Protein AF-A0A7C6GCX3-F1 (afdb_monomer_lite)

Radius of gyration: 24.85 Å; chains: 1; bounding box: 51×42×77 Å

Sequence (93 aa):
MARGSKSRNRKVVPEAAQAMEKFKYEVASELGINPEYQSGYWGNISSRECGAVGGHMVRRMIAAAEQSLINQQGGFGLEPDAQPRGPQGPSAQ

Foldseek 3Di:
DDDPPPPPPQDPDNVCVVVVVVLLVVLLVVVVFDCPCVVVDCPVGDPVSVVSSVVVSVVVVVVVVVVVVVVVPDDPPPPPPPDDDDDDDDDDD

Secondary structure (DSSP, 8-state):
-----------SSGGGHHHHHHHHHHHHHHHT--GGGGGT--TTS-HHHHHHHHHHHHHHHHHHHHHHHHHS-S-------------------

Structure (mmCIF, N/CA/C/O backbone):
data_AF-A0A7C6GCX3-F1
#
_entry.id   AF-A0A7C6GCX3-F1
#
loop_
_atom_site.group_PDB
_atom_site.id
_atom_site.type_symbol
_atom_site.label_atom_id
_atom_site.label_alt_id
_atom_site.label_comp_id
_atom_site.label_asym_id
_atom_site.label_entity_id
_atom_site.label_seq_id
_atom_site.pdbx_PDB_ins_code
_atom_site.Cartn_x
_atom_site.Cartn_y
_atom_site.Cartn_z
_atom_site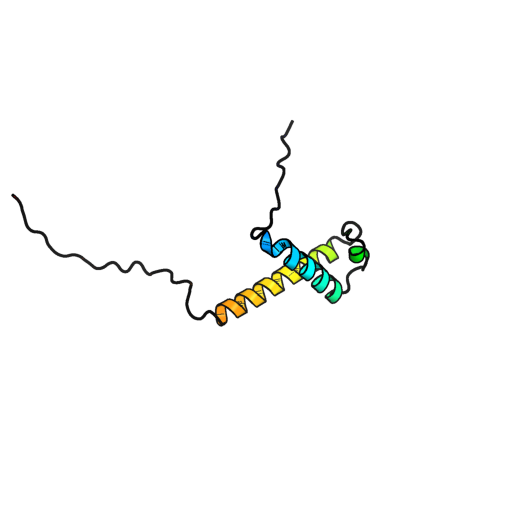.occupancy
_atom_site.B_iso_or_equiv
_atom_site.auth_seq_id
_atom_site.auth_comp_id
_atom_site.auth_asym_id
_atom_site.auth_atom_id
_atom_site.pdbx_PDB_model_num
ATOM 1 N N . MET A 1 1 ? 31.677 19.075 5.772 1.00 57.28 1 MET A N 1
ATOM 2 C CA . MET A 1 1 ? 30.990 18.004 5.013 1.00 57.28 1 MET A CA 1
ATOM 3 C C . MET A 1 1 ? 29.714 17.629 5.759 1.00 57.28 1 MET A C 1
ATOM 5 O O . MET A 1 1 ? 29.786 17.404 6.962 1.00 57.28 1 MET A O 1
ATOM 9 N N . ALA A 1 2 ? 28.552 17.661 5.099 1.00 52.75 2 ALA A N 1
ATOM 10 C CA . ALA A 1 2 ? 27.255 17.419 5.732 1.00 52.75 2 ALA A CA 1
ATOM 11 C C . ALA A 1 2 ? 27.125 15.953 6.184 1.00 52.75 2 ALA A C 1
ATOM 13 O O . ALA A 1 2 ? 27.292 15.032 5.387 1.00 52.75 2 ALA A O 1
ATOM 14 N N . ARG A 1 3 ? 26.834 15.737 7.472 1.00 57.12 3 ARG A N 1
ATOM 15 C CA . ARG A 1 3 ? 26.484 14.423 8.022 1.00 57.12 3 ARG A CA 1
ATOM 16 C C . ARG A 1 3 ? 25.167 13.984 7.386 1.00 57.12 3 ARG A C 1
ATOM 18 O O . ARG A 1 3 ? 24.127 14.560 7.689 1.00 57.12 3 ARG A O 1
ATOM 25 N N . GLY A 1 4 ? 25.226 12.992 6.498 1.00 59.56 4 GLY A N 1
ATOM 26 C CA . GLY A 1 4 ? 24.047 12.387 5.889 1.00 59.56 4 GLY A CA 1
ATOM 27 C C . GLY A 1 4 ? 23.077 11.935 6.973 1.00 59.56 4 GLY A C 1
ATOM 28 O O . GLY A 1 4 ? 23.350 10.984 7.706 1.00 59.56 4 GLY A O 1
ATOM 29 N N . SER A 1 5 ? 21.961 12.654 7.093 1.00 61.22 5 SER A N 1
ATOM 30 C CA . SER A 1 5 ? 20.808 12.233 7.875 1.00 61.22 5 SER A CA 1
ATOM 31 C C . SER A 1 5 ? 20.393 10.866 7.350 1.00 61.22 5 SER A C 1
ATOM 33 O O . SER A 1 5 ? 19.855 10.737 6.251 1.00 61.22 5 SER A O 1
ATOM 35 N N . LYS A 1 6 ? 20.714 9.818 8.108 1.00 59.56 6 LYS A N 1
ATOM 36 C CA . LYS A 1 6 ? 20.248 8.460 7.850 1.00 59.56 6 LYS A CA 1
ATOM 37 C C . LYS A 1 6 ? 18.763 8.469 8.201 1.00 59.56 6 LYS A C 1
ATOM 39 O O . LYS A 1 6 ? 18.389 8.132 9.323 1.00 59.56 6 LYS A O 1
ATOM 44 N N . SER A 1 7 ? 17.948 8.978 7.275 1.00 60.34 7 SER A N 1
ATOM 45 C CA . SER A 1 7 ? 16.495 9.015 7.390 1.00 60.34 7 SER A CA 1
ATOM 46 C C . SER A 1 7 ? 16.021 7.577 7.554 1.00 60.34 7 SER A C 1
ATOM 48 O O . SER A 1 7 ? 15.995 6.780 6.616 1.00 60.34 7 SER A O 1
ATOM 50 N N . ARG A 1 8 ? 15.765 7.203 8.806 1.00 59.22 8 ARG A N 1
ATOM 51 C CA . ARG A 1 8 ? 15.226 5.906 9.179 1.00 59.22 8 ARG A CA 1
ATOM 52 C C . ARG A 1 8 ? 13.750 5.967 8.838 1.00 59.22 8 ARG A C 1
ATOM 54 O O . ARG A 1 8 ? 12.952 6.364 9.681 1.00 59.22 8 ARG A O 1
ATOM 61 N N . ASN A 1 9 ? 13.404 5.579 7.613 1.00 67.69 9 ASN A N 1
ATOM 62 C CA . ASN A 1 9 ? 12.023 5.368 7.189 1.00 67.69 9 ASN A CA 1
ATOM 63 C C . ASN A 1 9 ? 11.469 4.118 7.905 1.00 67.69 9 ASN A C 1
ATOM 65 O O . ASN A 1 9 ? 11.238 3.067 7.309 1.00 67.69 9 ASN A O 1
ATOM 69 N N . ARG A 1 10 ? 11.387 4.187 9.239 1.00 72.44 10 ARG A N 1
ATOM 70 C CA . ARG A 1 10 ? 10.908 3.109 10.095 1.00 72.44 10 ARG A CA 1
ATOM 71 C C . ARG A 1 10 ? 9.394 3.127 10.013 1.00 72.44 10 ARG A C 1
ATOM 73 O O . ARG A 1 10 ? 8.781 4.172 10.217 1.00 72.44 10 ARG A O 1
ATOM 80 N N . LYS A 1 11 ? 8.798 1.974 9.716 1.00 77.75 11 LYS A N 1
ATOM 81 C CA . LYS A 1 11 ? 7.343 1.828 9.776 1.00 77.75 11 LYS A CA 1
ATOM 82 C C . LYS A 1 11 ? 6.876 2.236 11.176 1.00 77.75 11 LYS A C 1
ATOM 84 O O . LYS A 1 11 ? 7.515 1.866 12.161 1.00 77.75 11 LYS A O 1
ATOM 89 N N . VAL A 1 12 ? 5.799 3.019 11.237 1.00 86.38 12 VAL A N 1
ATOM 90 C CA . VAL A 1 12 ? 5.222 3.513 12.500 1.00 86.38 12 VAL A CA 1
ATOM 91 C C . VAL A 1 12 ? 4.856 2.338 13.407 1.00 86.38 12 VAL A C 1
ATOM 93 O O . VAL A 1 12 ? 5.148 2.369 14.596 1.00 86.38 12 VAL A O 1
ATOM 96 N N . VAL A 1 13 ? 4.325 1.274 12.801 1.00 89.38 13 VAL A N 1
ATOM 97 C CA . VAL A 1 13 ? 4.049 -0.016 13.437 1.00 89.38 13 VAL A CA 1
ATOM 98 C C . VAL A 1 13 ? 4.953 -1.072 12.785 1.00 89.38 13 VAL A C 1
ATOM 100 O O . VAL A 1 13 ? 4.668 -1.511 11.664 1.00 89.38 13 VAL A O 1
ATOM 103 N N . PRO A 1 14 ? 6.098 -1.429 13.393 1.00 87.00 14 PRO A N 1
ATOM 104 C CA . PRO A 1 14 ? 7.045 -2.379 12.809 1.00 87.00 14 PRO A CA 1
ATOM 105 C C . PRO A 1 14 ? 6.474 -3.799 12.677 1.00 87.00 14 PRO A C 1
ATOM 107 O O . PRO A 1 14 ? 6.834 -4.511 11.743 1.00 87.00 14 PRO A O 1
ATOM 110 N N . GLU A 1 15 ? 5.544 -4.193 13.542 1.00 90.81 15 GLU A N 1
ATOM 111 C CA . GLU A 1 15 ? 4.881 -5.501 13.537 1.00 90.81 15 GLU A CA 1
ATOM 112 C C . GLU A 1 15 ? 4.053 -5.707 12.259 1.00 90.81 15 GLU A C 1
ATOM 114 O O . GLU A 1 15 ? 3.985 -6.807 11.714 1.00 90.81 15 GLU A O 1
ATOM 119 N N . ALA A 1 16 ? 3.500 -4.625 11.704 1.00 89.94 16 ALA A N 1
ATOM 120 C CA . ALA A 1 16 ? 2.742 -4.651 10.457 1.00 89.94 16 ALA A CA 1
ATOM 121 C C . ALA A 1 16 ? 3.639 -4.743 9.207 1.00 89.94 16 ALA A C 1
ATOM 123 O O . ALA A 1 16 ? 3.136 -4.742 8.082 1.00 89.94 16 ALA A O 1
ATOM 124 N N . ALA A 1 17 ? 4.970 -4.806 9.350 1.00 89.19 17 ALA A N 1
ATOM 125 C CA . ALA A 1 17 ? 5.883 -4.716 8.216 1.00 89.19 17 ALA A CA 1
ATOM 126 C C . ALA A 1 17 ? 5.653 -5.793 7.155 1.00 89.19 17 ALA A C 1
ATOM 128 O O . ALA A 1 17 ? 5.645 -5.451 5.970 1.00 89.19 17 ALA A O 1
ATOM 129 N N . GLN A 1 18 ? 5.449 -7.038 7.588 1.00 91.00 18 GLN A N 1
ATOM 130 C CA . GLN A 1 18 ? 5.211 -8.185 6.712 1.00 91.00 18 GLN A CA 1
ATOM 131 C C . GLN A 1 18 ? 3.825 -8.119 6.061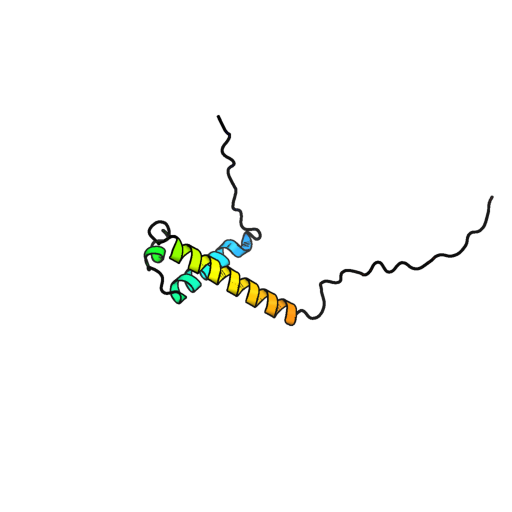 1.00 91.00 18 GLN A C 1
ATOM 133 O O . GLN A 1 18 ? 3.700 -8.345 4.861 1.00 91.00 18 GLN A O 1
ATOM 138 N N . ALA A 1 19 ? 2.790 -7.749 6.824 1.00 92.50 19 ALA A N 1
ATOM 139 C CA . ALA A 1 19 ? 1.435 -7.574 6.298 1.00 92.50 19 ALA A CA 1
ATOM 140 C C . ALA A 1 19 ? 1.392 -6.485 5.213 1.00 92.50 19 ALA A C 1
ATOM 142 O O . ALA A 1 19 ? 0.861 -6.701 4.129 1.00 92.50 19 ALA A O 1
ATOM 143 N N . MET A 1 20 ? 2.053 -5.351 5.461 1.00 90.88 20 MET A N 1
ATOM 144 C CA . MET A 1 20 ? 2.183 -4.258 4.495 1.00 90.88 20 MET A CA 1
ATOM 145 C C . MET A 1 20 ? 2.947 -4.660 3.228 1.00 90.88 20 MET A C 1
ATOM 147 O O . MET A 1 20 ? 2.699 -4.108 2.160 1.00 90.88 20 MET A O 1
ATOM 151 N N . GLU A 1 21 ? 3.902 -5.586 3.332 1.00 91.75 21 GLU A N 1
ATOM 152 C CA . GLU A 1 21 ? 4.627 -6.095 2.169 1.00 91.75 21 GLU A CA 1
ATOM 153 C C . GLU A 1 21 ? 3.753 -7.013 1.312 1.00 91.75 21 GLU A C 1
ATOM 155 O O . GLU A 1 21 ? 3.711 -6.832 0.098 1.00 91.75 21 GLU A O 1
ATOM 160 N N . LYS A 1 22 ? 3.000 -7.925 1.936 1.00 93.06 22 LYS A N 1
ATOM 161 C CA . LYS A 1 22 ? 2.006 -8.752 1.235 1.00 93.06 22 LYS A CA 1
ATOM 162 C C . LYS A 1 22 ? 0.983 -7.877 0.515 1.00 93.06 22 LYS A C 1
ATOM 164 O O . LYS A 1 22 ? 0.797 -8.017 -0.689 1.00 93.06 22 LYS A O 1
ATOM 169 N N . PHE A 1 23 ? 0.444 -6.888 1.223 1.00 94.50 23 PHE A N 1
ATOM 170 C CA . PHE A 1 23 ? -0.531 -5.957 0.671 1.00 94.50 23 PHE A CA 1
ATOM 171 C C . PHE A 1 23 ? 0.005 -5.160 -0.529 1.00 94.50 23 PHE A C 1
ATOM 173 O O . PHE A 1 23 ? -0.699 -4.962 -1.515 1.00 94.50 23 PHE A O 1
ATOM 180 N N . LYS A 1 24 ? 1.280 -4.747 -0.495 1.00 92.88 24 LYS A N 1
ATOM 181 C CA . LYS A 1 24 ? 1.944 -4.104 -1.641 1.00 92.88 24 LYS A CA 1
ATOM 182 C C . LYS A 1 24 ? 1.902 -4.995 -2.888 1.00 92.88 24 LYS A C 1
ATOM 184 O O . LYS A 1 24 ? 1.608 -4.496 -3.970 1.00 92.88 24 LYS A O 1
ATOM 189 N N . TYR A 1 25 ? 2.203 -6.287 -2.747 1.00 94.12 25 TYR A N 1
ATOM 190 C CA . TYR A 1 25 ? 2.207 -7.231 -3.869 1.00 94.12 25 TYR A CA 1
ATOM 191 C C . TYR A 1 25 ? 0.799 -7.574 -4.369 1.00 94.12 25 TYR A C 1
ATOM 193 O O . TYR A 1 25 ? 0.614 -7.732 -5.575 1.00 94.12 25 TYR A O 1
ATOM 201 N N . GLU A 1 26 ? -0.191 -7.636 -3.478 1.00 93.19 26 GLU A N 1
ATOM 202 C CA . GLU A 1 26 ? -1.602 -7.802 -3.851 1.00 93.19 26 GLU A CA 1
ATOM 203 C C . GLU A 1 26 ? -2.077 -6.620 -4.700 1.00 93.19 26 GLU A C 1
ATOM 205 O O . GLU A 1 26 ? -2.506 -6.804 -5.837 1.00 93.19 26 GLU A O 1
ATOM 210 N N . VAL A 1 27 ? -1.878 -5.391 -4.210 1.00 94.06 27 VAL A N 1
ATOM 211 C CA . VAL A 1 27 ? -2.253 -4.169 -4.939 1.00 94.06 27 VAL A CA 1
ATOM 212 C C . VAL A 1 27 ? -1.511 -4.059 -6.273 1.00 94.06 27 VAL A C 1
ATOM 214 O O . VAL A 1 27 ? -2.108 -3.660 -7.269 1.00 94.06 27 VAL A O 1
ATOM 217 N N . ALA A 1 28 ? -0.229 -4.427 -6.321 1.00 92.44 28 ALA A N 1
ATOM 218 C CA . ALA A 1 28 ? 0.538 -4.453 -7.566 1.00 92.44 28 ALA A CA 1
ATOM 219 C C . ALA A 1 28 ? -0.053 -5.416 -8.599 1.00 92.44 28 ALA A C 1
ATOM 221 O O . ALA A 1 28 ? -0.205 -5.053 -9.764 1.00 92.44 28 ALA A O 1
ATOM 222 N N . SER A 1 29 ? -0.426 -6.613 -8.146 1.00 92.25 29 SER A N 1
ATOM 223 C CA . SER A 1 29 ? -1.013 -7.644 -9.002 1.00 92.25 29 SER A CA 1
ATOM 224 C C . SER A 1 29 ? -2.388 -7.224 -9.521 1.00 92.25 29 SER A C 1
ATOM 226 O O . SER A 1 29 ? -2.699 -7.450 -10.685 1.00 92.25 29 SER A O 1
ATOM 228 N N . GLU A 1 30 ? -3.189 -6.547 -8.698 1.00 91.75 30 GLU A N 1
ATOM 229 C CA . GLU A 1 30 ? -4.498 -6.025 -9.104 1.00 91.75 30 GLU A CA 1
ATOM 230 C C . GLU A 1 30 ? -4.414 -4.845 -10.080 1.00 91.75 30 GLU A C 1
ATOM 232 O O . GLU A 1 30 ? -5.271 -4.698 -10.949 1.00 91.75 30 GLU A O 1
ATOM 237 N N . LEU A 1 31 ? -3.392 -3.996 -9.946 1.00 91.56 31 LEU A N 1
ATOM 238 C CA . LEU A 1 31 ? -3.170 -2.869 -10.853 1.00 91.56 31 LEU A CA 1
ATOM 239 C C . LEU A 1 31 ? -2.561 -3.286 -12.197 1.00 91.56 31 LEU A C 1
ATOM 241 O O . LEU A 1 31 ? -2.488 -2.452 -13.098 1.00 91.56 31 LEU A O 1
ATOM 245 N N . GLY A 1 32 ? -2.122 -4.542 -12.336 1.00 88.56 32 GLY A N 1
ATOM 246 C CA . GLY A 1 32 ? -1.521 -5.050 -13.568 1.00 88.56 32 GLY A CA 1
ATOM 247 C C . GLY A 1 32 ? -0.253 -4.298 -13.975 1.00 88.56 32 GLY A C 1
ATOM 248 O O . GLY A 1 32 ? -0.006 -4.126 -15.167 1.00 88.56 32 GLY A O 1
ATOM 249 N N . ILE A 1 33 ? 0.520 -3.805 -12.999 1.00 89.19 33 ILE A N 1
ATOM 250 C CA . ILE A 1 33 ? 1.799 -3.135 -13.274 1.00 89.19 33 ILE A CA 1
ATOM 251 C C . ILE A 1 33 ? 2.846 -4.143 -13.760 1.00 89.19 33 ILE A C 1
ATOM 253 O O . ILE A 1 33 ? 2.681 -5.350 -13.569 1.00 89.19 33 ILE A O 1
ATOM 257 N N . ASN A 1 34 ? 3.933 -3.656 -14.364 1.00 85.81 34 ASN A N 1
ATOM 258 C CA . ASN A 1 34 ? 5.017 -4.507 -14.861 1.00 85.81 34 ASN A CA 1
ATOM 259 C C . ASN A 1 34 ? 5.425 -5.583 -13.818 1.00 85.81 34 ASN A C 1
ATOM 261 O O . ASN A 1 34 ? 5.850 -5.209 -12.722 1.00 85.81 34 ASN A O 1
ATOM 265 N N . PRO A 1 35 ? 5.346 -6.897 -14.139 1.00 84.69 35 PRO A N 1
ATOM 266 C CA . PRO A 1 35 ? 5.602 -8.001 -13.205 1.00 84.69 35 PRO A CA 1
ATOM 267 C C . PRO A 1 35 ? 7.051 -8.094 -12.712 1.00 84.69 35 PRO A C 1
ATOM 269 O O . PRO A 1 35 ? 7.371 -8.945 -11.888 1.00 84.69 35 PRO A O 1
ATOM 272 N N . GLU A 1 36 ? 7.943 -7.214 -13.156 1.00 86.06 36 GLU A N 1
ATOM 273 C CA . GLU A 1 36 ? 9.334 -7.143 -12.711 1.00 86.06 36 GLU A CA 1
ATOM 274 C C . GLU A 1 36 ? 9.493 -7.019 -11.181 1.00 86.06 36 GLU A C 1
ATOM 276 O O . GLU A 1 36 ? 10.495 -7.485 -10.627 1.00 86.06 36 GLU A O 1
ATOM 281 N N . TYR A 1 37 ? 8.461 -6.535 -10.467 1.00 84.94 37 TYR A N 1
ATOM 282 C CA . TYR A 1 37 ? 8.407 -6.551 -8.996 1.00 84.94 37 TYR A CA 1
ATOM 283 C C . TYR A 1 37 ? 8.502 -7.958 -8.392 1.00 84.94 37 TYR A C 1
ATOM 285 O O . TYR A 1 37 ? 8.858 -8.082 -7.219 1.00 84.94 37 TYR A O 1
ATOM 293 N N . GLN A 1 38 ? 8.177 -9.013 -9.148 1.00 83.56 38 GLN A N 1
ATOM 294 C CA . GLN A 1 38 ? 8.235 -10.407 -8.696 1.00 83.56 38 GLN A CA 1
ATOM 295 C C . GLN A 1 38 ? 9.668 -10.860 -8.397 1.00 83.56 38 GLN A C 1
ATOM 297 O O . GLN A 1 38 ? 9.871 -11.720 -7.545 1.00 83.56 38 GLN A O 1
ATOM 302 N N . SER A 1 39 ? 10.666 -10.232 -9.028 1.00 85.75 39 SER A N 1
ATOM 303 C CA . SER A 1 39 ? 12.084 -10.420 -8.692 1.00 85.75 39 SER A CA 1
ATOM 304 C C . SER A 1 39 ? 12.460 -9.854 -7.313 1.00 85.75 39 SER A C 1
ATOM 306 O O . SER A 1 39 ? 13.573 -10.054 -6.833 1.00 85.75 39 SER A O 1
ATOM 308 N N . GLY A 1 40 ? 11.550 -9.103 -6.683 1.00 82.44 40 GLY A N 1
ATOM 309 C CA . GLY A 1 40 ? 11.797 -8.326 -5.474 1.00 82.44 40 GLY A CA 1
ATOM 310 C C . GLY A 1 40 ? 12.419 -6.953 -5.744 1.00 82.44 40 GLY A C 1
ATOM 311 O O . GLY A 1 40 ? 12.447 -6.115 -4.839 1.00 82.44 40 GLY A O 1
ATOM 312 N N . TYR A 1 41 ? 12.868 -6.675 -6.973 1.00 87.94 41 TYR A N 1
ATOM 313 C CA . TYR A 1 41 ? 13.439 -5.386 -7.346 1.00 87.94 41 TYR A CA 1
ATOM 314 C C . TYR A 1 41 ? 12.397 -4.464 -7.986 1.00 87.94 41 TYR A C 1
ATOM 316 O O . TYR A 1 41 ? 11.821 -4.759 -9.026 1.00 87.94 41 TYR A O 1
ATOM 324 N N . TRP A 1 42 ? 12.179 -3.306 -7.364 1.00 87.56 42 TRP A N 1
ATOM 325 C CA . TRP A 1 42 ? 11.207 -2.302 -7.816 1.00 87.56 42 TRP A CA 1
ATOM 326 C C . TRP A 1 42 ? 11.842 -1.157 -8.617 1.00 87.56 42 TRP A C 1
ATOM 328 O O . TRP A 1 42 ? 11.139 -0.253 -9.053 1.00 87.56 42 TRP A O 1
ATOM 338 N N . GLY A 1 43 ? 13.169 -1.155 -8.788 1.00 88.44 43 GLY A N 1
ATOM 339 C CA . GLY A 1 43 ? 13.879 -0.032 -9.409 1.00 88.44 43 GLY A CA 1
ATOM 340 C C . GLY A 1 43 ? 13.737 0.050 -10.930 1.00 88.44 43 GLY A C 1
ATOM 341 O O . GLY A 1 43 ? 13.913 1.129 -11.483 1.00 88.44 43 GLY A O 1
ATOM 342 N N . ASN A 1 44 ? 13.379 -1.053 -11.590 1.00 89.12 44 ASN A N 1
ATOM 343 C CA . ASN A 1 44 ? 13.138 -1.086 -13.037 1.00 89.12 44 ASN A CA 1
ATOM 344 C C . ASN A 1 44 ? 11.688 -0.725 -13.411 1.00 89.12 44 ASN A C 1
ATOM 346 O O . ASN A 1 44 ? 11.371 -0.519 -14.580 1.00 89.12 44 ASN A O 1
ATOM 350 N N . ILE A 1 45 ? 10.804 -0.615 -12.417 1.00 90.25 45 ILE A N 1
ATOM 351 C CA . ILE A 1 45 ? 9.401 -0.243 -12.605 1.00 90.25 45 ILE A CA 1
ATOM 352 C C . ILE A 1 45 ? 9.302 1.278 -12.673 1.00 90.25 45 ILE A C 1
ATOM 354 O O . ILE A 1 45 ? 9.986 1.996 -11.935 1.00 90.25 45 ILE A O 1
ATOM 358 N N . SER A 1 46 ? 8.426 1.793 -13.536 1.00 92.44 46 SER A N 1
ATOM 359 C CA . SER A 1 46 ? 8.277 3.238 -13.673 1.00 92.44 46 SER A CA 1
ATOM 360 C C . SER A 1 46 ? 7.824 3.876 -12.352 1.00 92.44 46 SER A C 1
ATOM 362 O O . SER A 1 46 ? 6.985 3.343 -11.621 1.00 92.44 46 SER A O 1
ATOM 364 N N . SER A 1 47 ? 8.325 5.078 -12.043 1.00 91.75 47 SER A N 1
ATOM 365 C CA . SER A 1 47 ? 7.921 5.801 -10.825 1.00 91.75 47 SER A CA 1
ATOM 366 C C . SER A 1 47 ? 6.411 6.056 -10.767 1.00 91.75 47 SER A C 1
ATOM 368 O O . SER A 1 47 ? 5.844 6.151 -9.680 1.00 91.75 47 SER A O 1
ATOM 370 N N . ARG A 1 48 ? 5.753 6.133 -11.932 1.00 91.50 48 ARG A N 1
ATOM 371 C CA . ARG A 1 48 ? 4.298 6.261 -12.055 1.00 91.50 48 ARG A CA 1
ATOM 372 C C . ARG A 1 48 ? 3.580 5.013 -11.542 1.00 91.50 48 ARG A C 1
ATOM 374 O O . ARG A 1 48 ? 2.636 5.151 -10.774 1.00 91.50 48 ARG A O 1
ATOM 381 N N . GLU A 1 49 ? 4.026 3.823 -11.933 1.00 91.69 49 GLU A N 1
ATOM 382 C CA . GLU A 1 49 ? 3.443 2.552 -11.483 1.00 91.69 49 GLU A CA 1
ATOM 383 C C . GLU A 1 49 ? 3.716 2.309 -9.996 1.00 91.69 49 GLU A C 1
ATOM 385 O O . GLU A 1 49 ? 2.790 2.028 -9.236 1.00 91.69 49 GLU A O 1
ATOM 390 N N . CYS A 1 50 ? 4.957 2.520 -9.547 1.00 91.69 50 CYS A N 1
ATOM 391 C CA . CYS A 1 50 ? 5.310 2.447 -8.126 1.00 91.69 50 CYS A CA 1
ATOM 392 C C . CYS A 1 50 ? 4.465 3.414 -7.279 1.00 91.69 50 CYS A C 1
ATOM 394 O O . CYS A 1 50 ? 3.963 3.049 -6.212 1.00 91.69 50 CYS A O 1
ATOM 396 N N . GLY A 1 51 ? 4.272 4.643 -7.769 1.00 92.19 51 GLY A N 1
ATOM 397 C CA . GLY A 1 51 ? 3.418 5.644 -7.134 1.00 92.19 51 GLY A CA 1
ATOM 398 C C . GLY A 1 51 ? 1.942 5.240 -7.117 1.00 92.19 51 GLY A C 1
ATOM 399 O O . GLY A 1 51 ? 1.275 5.425 -6.099 1.00 92.19 51 GLY A O 1
ATOM 400 N N . ALA A 1 52 ? 1.440 4.640 -8.201 1.00 94.19 52 ALA A N 1
ATOM 401 C CA . ALA A 1 52 ? 0.074 4.129 -8.271 1.00 94.19 52 ALA A CA 1
ATOM 402 C C . ALA A 1 52 ? -0.166 3.029 -7.225 1.00 94.19 52 ALA A C 1
ATOM 404 O O . ALA A 1 52 ? -1.139 3.116 -6.477 1.00 94.19 52 ALA A O 1
ATOM 405 N N . VAL A 1 53 ? 0.749 2.064 -7.083 1.00 94.81 53 VAL A N 1
ATOM 406 C CA . VAL A 1 53 ? 0.657 1.021 -6.045 1.00 94.81 53 VAL A CA 1
ATOM 407 C C . VAL A 1 53 ? 0.578 1.641 -4.652 1.00 94.81 53 VAL A C 1
ATOM 409 O O . VAL A 1 53 ? -0.371 1.378 -3.913 1.00 94.81 53 VAL A O 1
ATOM 412 N N . GLY A 1 54 ? 1.523 2.520 -4.304 1.00 93.44 54 GLY A N 1
ATOM 413 C CA . GLY A 1 54 ? 1.539 3.175 -2.993 1.00 93.44 54 GLY A CA 1
ATOM 414 C C . GLY A 1 54 ? 0.272 3.994 -2.716 1.00 93.44 54 GLY A C 1
ATOM 415 O O . GLY A 1 54 ? -0.295 3.915 -1.626 1.00 93.44 54 GLY A O 1
ATOM 416 N N . GLY A 1 55 ? -0.223 4.733 -3.712 1.00 95.25 55 GLY A N 1
ATOM 417 C CA . GLY A 1 55 ? -1.456 5.512 -3.595 1.00 95.25 55 GLY A CA 1
ATOM 418 C C . GLY A 1 55 ? -2.701 4.643 -3.397 1.00 95.25 55 GLY A C 1
ATOM 419 O O . GLY A 1 55 ? -3.551 4.961 -2.563 1.00 95.25 55 GLY A O 1
ATOM 420 N N . HIS A 1 56 ? -2.803 3.521 -4.114 1.00 95.94 56 HIS A N 1
ATOM 421 C CA . HIS A 1 56 ? -3.907 2.571 -3.956 1.00 95.94 56 HIS A CA 1
ATOM 422 C C . H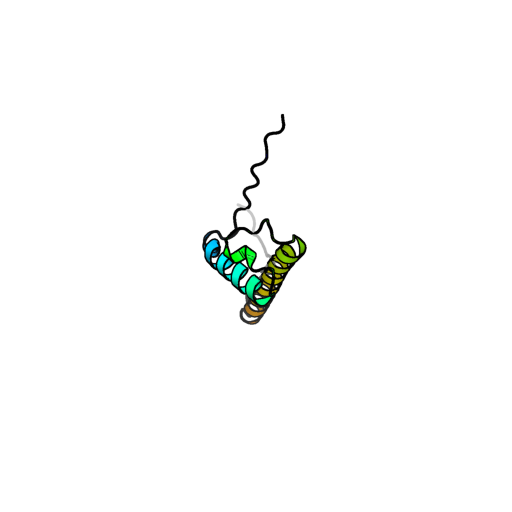IS A 1 56 ? -3.877 1.869 -2.597 1.00 95.94 56 HIS A C 1
ATOM 424 O O . HIS A 1 56 ? -4.932 1.710 -1.981 1.00 95.94 56 HIS A O 1
ATOM 430 N N . MET A 1 57 ? -2.688 1.525 -2.093 1.00 95.19 57 MET A N 1
ATOM 431 C CA . MET A 1 57 ? -2.535 0.994 -0.738 1.00 95.19 57 MET A CA 1
ATOM 432 C C . MET A 1 57 ? -3.082 1.977 0.304 1.00 95.19 57 MET A C 1
ATOM 434 O O . MET A 1 57 ? -3.902 1.596 1.136 1.00 95.19 57 MET A O 1
ATOM 438 N N . VAL A 1 58 ? -2.670 3.249 0.243 1.00 95.12 58 VAL A N 1
ATOM 439 C CA . VAL A 1 58 ? -3.118 4.279 1.197 1.00 95.12 58 VAL A CA 1
ATOM 440 C C . VAL A 1 58 ? -4.627 4.486 1.121 1.00 95.12 58 VAL A C 1
ATOM 442 O O . VAL A 1 58 ? -5.291 4.471 2.154 1.00 95.12 58 VAL A O 1
ATOM 445 N N . ARG A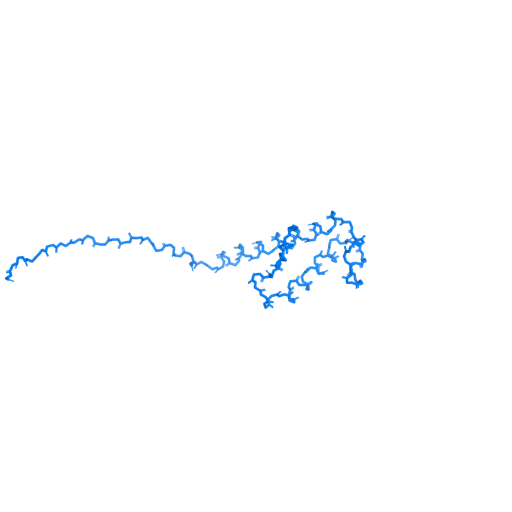 1 59 ? -5.191 4.599 -0.086 1.00 95.75 59 ARG A N 1
ATOM 446 C CA . ARG A 1 59 ? -6.637 4.789 -0.267 1.00 95.75 59 ARG A CA 1
ATOM 447 C C . ARG A 1 59 ? -7.453 3.649 0.350 1.00 95.75 59 ARG A C 1
ATOM 449 O O . ARG A 1 59 ? -8.456 3.905 1.004 1.00 95.75 59 ARG A O 1
ATOM 456 N N . ARG A 1 60 ? -7.011 2.400 0.179 1.00 94.94 60 ARG A N 1
ATOM 457 C CA . ARG A 1 60 ? -7.665 1.219 0.766 1.00 94.94 60 ARG A CA 1
ATOM 458 C C . ARG A 1 60 ? -7.543 1.168 2.284 1.00 94.94 60 ARG A C 1
ATOM 460 O O . ARG A 1 60 ? -8.523 0.859 2.949 1.00 94.94 60 ARG A O 1
ATOM 467 N N . MET A 1 61 ? -6.368 1.485 2.827 1.00 93.38 61 MET A N 1
ATOM 468 C CA . MET A 1 61 ? -6.176 1.544 4.279 1.00 93.38 61 MET A CA 1
ATOM 469 C C . MET A 1 61 ? -7.069 2.606 4.919 1.00 93.38 61 MET A C 1
ATOM 471 O O . MET A 1 61 ? -7.675 2.338 5.950 1.00 93.38 61 MET A O 1
ATOM 475 N N . ILE A 1 62 ? -7.188 3.781 4.293 1.00 93.75 62 ILE A N 1
ATOM 476 C CA . ILE A 1 62 ? -8.080 4.845 4.766 1.00 93.75 62 ILE A CA 1
ATOM 477 C C . ILE A 1 62 ? -9.534 4.379 4.703 1.00 93.75 62 ILE A C 1
ATOM 479 O O . ILE A 1 62 ? -10.221 4.463 5.711 1.00 93.75 62 ILE A O 1
ATOM 483 N N . ALA A 1 63 ? -9.974 3.795 3.585 1.00 94.12 63 ALA A N 1
ATOM 484 C CA . ALA A 1 63 ? -11.336 3.277 3.464 1.00 94.12 63 ALA A CA 1
ATOM 485 C C . ALA A 1 63 ? -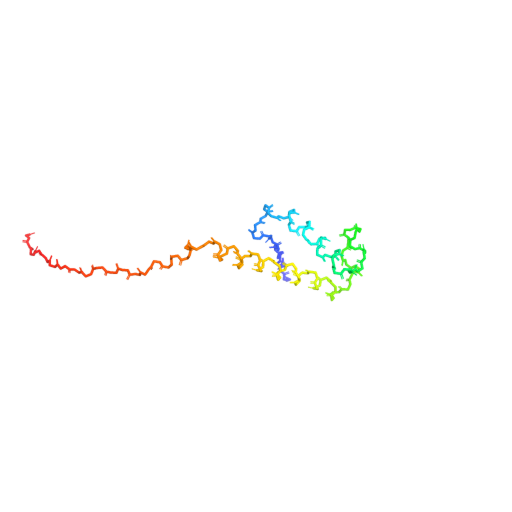11.662 2.217 4.537 1.00 94.12 63 ALA A C 1
ATOM 487 O O . ALA A 1 63 ? -12.735 2.246 5.137 1.00 94.12 63 ALA A O 1
ATOM 488 N N . ALA A 1 64 ? -10.728 1.304 4.824 1.00 91.56 64 ALA A N 1
ATOM 489 C CA . ALA A 1 64 ? -10.886 0.307 5.884 1.00 91.56 64 ALA A CA 1
ATOM 490 C C . ALA A 1 64 ? -10.904 0.939 7.289 1.00 91.56 64 ALA A C 1
ATOM 492 O O . ALA A 1 64 ? -11.656 0.500 8.162 1.00 91.56 64 ALA A O 1
ATOM 493 N N . ALA A 1 65 ? -10.101 1.983 7.514 1.00 90.06 65 ALA A N 1
ATOM 494 C CA . ALA A 1 65 ? -10.099 2.737 8.763 1.00 90.06 65 ALA A CA 1
ATOM 495 C C . ALA A 1 65 ? -11.413 3.508 8.959 1.00 90.06 65 ALA A C 1
ATOM 497 O O . ALA A 1 65 ? -11.995 3.435 10.034 1.00 90.06 65 ALA A O 1
ATOM 498 N N . GLU A 1 66 ? -11.930 4.170 7.923 1.00 90.19 66 GLU A N 1
ATOM 499 C CA . GLU A 1 66 ? -13.232 4.851 7.936 1.00 90.19 66 GLU A CA 1
ATOM 500 C C . GLU A 1 66 ? -14.371 3.869 8.246 1.00 90.19 66 GLU A C 1
ATOM 502 O O . GLU A 1 66 ? -15.205 4.138 9.108 1.00 90.19 66 GLU A O 1
ATOM 507 N N . GLN A 1 67 ? -14.369 2.688 7.621 1.00 90.56 67 GLN A N 1
ATOM 508 C CA . GLN A 1 67 ? -15.333 1.619 7.917 1.00 90.56 67 GLN A CA 1
ATOM 509 C C . GLN A 1 67 ? -15.214 1.124 9.363 1.00 90.56 67 GLN A C 1
ATOM 511 O O . GLN A 1 67 ? -16.223 0.895 10.029 1.00 90.56 67 GLN A O 1
ATOM 516 N N . SER A 1 68 ? -13.988 0.993 9.871 1.00 88.44 68 SER A N 1
ATOM 517 C CA . SER A 1 68 ? -13.750 0.619 11.267 1.00 88.44 68 SER A CA 1
ATOM 518 C C . SER A 1 68 ? -14.268 1.689 12.225 1.00 88.44 68 SER A C 1
ATOM 520 O O . SER A 1 68 ? -14.913 1.337 13.203 1.00 88.44 68 SER A O 1
ATOM 522 N N . LEU A 1 69 ? -14.079 2.976 11.920 1.00 84.69 69 LEU A N 1
ATOM 523 C CA . LEU A 1 69 ? -14.596 4.092 12.720 1.00 84.69 69 LEU A CA 1
ATOM 524 C C . LEU A 1 69 ? -16.129 4.134 12.741 1.00 84.69 69 LEU A C 1
ATOM 526 O O . LEU A 1 69 ? -16.712 4.416 13.783 1.00 84.69 69 LEU A O 1
ATOM 530 N N . ILE A 1 70 ? -16.786 3.806 11.624 1.00 85.31 70 ILE A N 1
ATOM 531 C CA . ILE A 1 70 ? -18.250 3.659 11.573 1.00 85.31 70 ILE A CA 1
ATOM 532 C C . ILE A 1 70 ? -18.714 2.518 12.486 1.00 85.31 70 ILE A C 1
ATOM 534 O O . ILE A 1 70 ? -19.701 2.667 13.203 1.00 85.31 70 ILE A O 1
ATOM 538 N N . ASN A 1 71 ? -18.001 1.390 12.479 1.00 77.88 71 ASN A N 1
ATOM 539 C CA . ASN A 1 71 ? -18.316 0.239 13.329 1.00 77.88 71 ASN A CA 1
ATOM 540 C C . ASN A 1 71 ? -17.956 0.480 14.804 1.00 77.88 71 ASN A C 1
ATOM 542 O O . ASN A 1 71 ? -18.534 -0.136 15.696 1.00 77.88 71 ASN A O 1
ATOM 546 N N . GLN A 1 72 ? -17.027 1.396 15.066 1.00 67.06 72 GLN A N 1
ATOM 547 C CA . GLN A 1 72 ? -16.567 1.802 16.388 1.00 67.06 72 GLN A CA 1
ATOM 548 C C . GLN A 1 72 ? -17.380 3.007 16.891 1.00 67.06 72 GLN A C 1
ATOM 550 O O . GLN A 1 72 ? -16.816 4.017 17.313 1.00 67.06 72 GLN A O 1
ATOM 555 N N . GLN A 1 73 ? -18.718 2.904 16.827 1.00 56.75 73 GLN A N 1
ATOM 556 C CA . GLN A 1 73 ? -19.649 3.876 17.412 1.00 56.75 73 GLN A CA 1
ATOM 557 C C . GLN A 1 73 ? -19.301 4.114 18.893 1.00 56.75 73 GLN A C 1
ATOM 559 O O . GLN A 1 73 ? -19.704 3.359 19.772 1.00 56.75 73 GLN A O 1
ATOM 564 N N . GLY A 1 74 ? -18.534 5.178 19.144 1.00 57.69 74 GLY A N 1
ATOM 565 C CA . GLY A 1 74 ? -18.084 5.622 20.462 1.00 57.69 74 GLY A CA 1
ATOM 566 C C . GLY A 1 74 ? -16.578 5.450 20.668 1.00 57.69 74 GLY A C 1
ATOM 567 O O . GLY A 1 74 ? -16.124 4.375 21.048 1.00 57.69 74 GLY A O 1
ATOM 568 N N . GLY A 1 75 ? -15.796 6.524 20.495 1.00 51.09 75 GLY A N 1
ATOM 569 C CA . GLY A 1 75 ? -14.410 6.499 20.977 1.00 51.09 75 GLY A CA 1
ATOM 570 C C . GLY A 1 75 ? -13.381 7.443 20.361 1.00 51.09 75 GLY A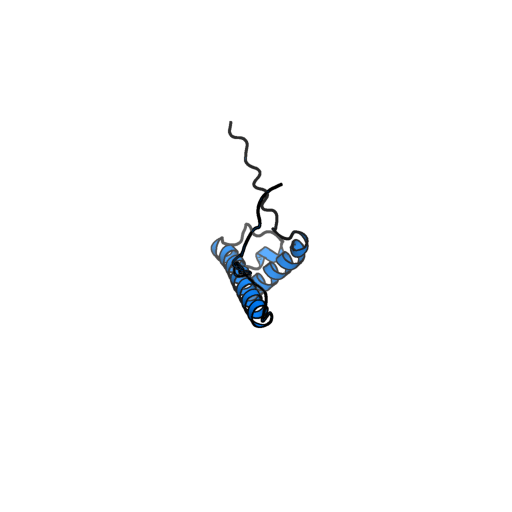 C 1
ATOM 571 O O . GLY A 1 75 ? -12.220 7.069 20.289 1.00 51.09 75 GLY A O 1
ATOM 572 N N . PHE A 1 76 ? -13.736 8.673 19.997 1.00 55.53 76 PHE A N 1
ATOM 573 C CA . PHE A 1 76 ? -12.869 9.798 20.367 1.00 55.53 76 PHE A CA 1
ATOM 574 C C . PHE A 1 76 ? -13.691 10.670 21.304 1.00 55.53 76 PHE A C 1
ATOM 576 O O . PHE A 1 76 ? -14.250 11.693 20.918 1.00 55.53 76 PHE A O 1
ATOM 583 N N . GLY A 1 77 ? -13.836 10.191 22.541 1.00 50.50 77 GLY A N 1
ATOM 584 C CA . GLY A 1 77 ? -14.251 11.040 23.644 1.00 50.50 77 GLY A CA 1
ATOM 585 C C . GLY A 1 77 ? -13.165 12.086 23.846 1.00 50.50 77 GLY A C 1
ATOM 586 O O . GLY A 1 77 ? -12.243 11.884 24.628 1.00 50.50 77 GLY A O 1
ATOM 587 N N . LEU A 1 78 ? -13.250 13.188 23.102 1.00 56.12 78 LEU A N 1
ATOM 588 C CA . LEU A 1 78 ? -12.808 14.466 23.628 1.00 56.12 78 LEU A CA 1
ATOM 589 C C . LEU A 1 78 ? -13.706 14.679 24.838 1.00 56.12 78 LEU A C 1
ATOM 591 O O . LEU A 1 78 ? -14.875 15.019 24.675 1.00 56.12 78 LEU A O 1
ATOM 595 N N . GLU A 1 79 ? -13.205 14.337 26.021 1.00 55.81 79 GLU A N 1
ATOM 596 C CA . GLU A 1 79 ? -13.870 14.671 27.268 1.00 55.81 79 GLU A CA 1
ATOM 597 C C . GLU A 1 79 ? -14.130 16.184 27.218 1.00 55.81 79 GLU A C 1
ATOM 599 O O . GLU A 1 79 ? -13.171 16.959 27.123 1.00 55.81 79 GLU A O 1
ATOM 604 N N . PRO A 1 80 ? -15.397 16.635 27.134 1.00 62.62 80 PRO A N 1
ATOM 605 C CA . PRO A 1 80 ? -15.671 18.047 27.277 1.00 62.62 80 PRO A CA 1
ATOM 606 C C . PRO A 1 80 ? -15.238 18.395 28.695 1.00 62.62 80 PRO A C 1
ATOM 608 O O . PRO A 1 80 ? -15.645 17.711 29.632 1.00 62.62 80 PRO A O 1
ATOM 611 N N . ASP A 1 81 ? -14.392 19.414 28.828 1.00 56.66 81 ASP A N 1
ATOM 612 C CA . ASP A 1 81 ? -14.002 20.046 30.089 1.00 56.66 81 ASP A CA 1
ATOM 613 C C . ASP A 1 81 ? -15.268 20.418 30.880 1.00 56.66 81 ASP A C 1
ATOM 615 O O . ASP A 1 81 ? -15.813 21.517 30.786 1.00 56.66 81 ASP A O 1
ATOM 619 N N . ALA A 1 82 ? -15.819 19.446 31.599 1.00 57.34 82 ALA A N 1
ATOM 620 C CA . ALA A 1 82 ? -16.989 19.598 32.429 1.00 57.34 82 ALA A CA 1
ATOM 621 C C . ALA A 1 82 ? -16.489 20.133 33.761 1.00 57.34 82 ALA A C 1
ATOM 623 O O . ALA A 1 82 ? -16.313 19.392 34.721 1.00 57.34 82 ALA A O 1
ATOM 624 N N . GLN A 1 83 ? -16.233 21.438 33.803 1.00 69.12 83 GLN A N 1
ATOM 625 C CA . GLN A 1 83 ? -16.122 22.175 35.054 1.00 69.12 83 GLN A CA 1
ATOM 626 C C . GLN A 1 83 ? -17.435 22.052 35.834 1.00 69.12 83 GLN A C 1
ATOM 628 O O . GLN A 1 83 ? -18.486 22.445 35.317 1.00 69.12 83 GLN A O 1
ATOM 633 N N . PRO A 1 84 ? -17.403 21.677 37.121 1.00 62.28 84 PRO A N 1
ATOM 634 C CA . PRO A 1 84 ? -18.435 22.076 38.050 1.00 62.28 84 PRO A CA 1
ATOM 635 C C . PRO A 1 84 ? -17.869 23.130 39.007 1.00 62.28 84 PRO A C 1
ATOM 637 O O . PRO A 1 84 ? -17.046 22.873 39.881 1.00 62.28 84 PRO A O 1
ATOM 640 N N . ARG A 1 85 ? -18.345 24.350 38.756 1.00 64.69 85 ARG A N 1
ATOM 641 C CA . ARG A 1 85 ? -18.613 25.471 39.670 1.00 64.69 85 ARG A CA 1
ATOM 642 C C . ARG A 1 85 ? -18.438 25.148 41.167 1.00 64.69 85 ARG A C 1
ATOM 644 O O . ARG A 1 85 ? -19.026 24.195 41.666 1.00 64.69 85 ARG A O 1
ATOM 651 N N . GLY A 1 86 ? -17.720 26.027 41.879 1.00 60.72 86 GLY A N 1
ATOM 652 C CA . GLY A 1 86 ? -17.625 26.033 43.348 1.00 60.72 86 GLY A CA 1
ATOM 653 C C . GLY A 1 86 ? -18.992 26.079 44.049 1.00 60.72 86 GLY A C 1
ATOM 654 O O . GLY A 1 86 ? -20.014 26.293 43.393 1.00 60.72 86 GLY A O 1
ATOM 655 N N . PRO A 1 87 ? -19.039 25.948 45.387 1.00 68.44 87 PRO A N 1
ATOM 656 C CA . PRO A 1 87 ? -18.952 27.176 46.184 1.00 68.44 87 PRO A CA 1
ATOM 657 C C . PRO A 1 87 ? -18.335 27.023 47.600 1.00 68.44 87 PRO A C 1
ATOM 659 O O . PRO A 1 87 ? -18.426 25.976 48.226 1.00 68.44 87 PRO A O 1
ATOM 662 N N . GLN A 1 88 ? -17.857 28.161 48.124 1.00 59.28 88 GLN A N 1
ATOM 663 C CA . GLN A 1 88 ? -17.829 28.570 49.546 1.00 59.28 88 GLN A CA 1
ATOM 664 C C . GLN A 1 88 ? -16.704 28.061 50.472 1.00 59.28 88 GLN A C 1
ATOM 666 O O . GLN A 1 88 ? -16.462 26.871 50.623 1.00 59.28 88 GLN A O 1
ATOM 671 N N . GLY A 1 89 ? -16.050 29.031 51.135 1.00 61.69 89 GLY A N 1
ATOM 672 C CA . GLY A 1 89 ? -15.169 28.822 52.292 1.00 61.69 89 GLY A CA 1
ATOM 673 C C . GLY A 1 89 ? -15.907 28.234 53.508 1.00 61.69 89 GLY A C 1
ATOM 674 O O . GLY A 1 89 ? -17.098 27.939 53.427 1.00 61.69 89 GLY A O 1
ATOM 675 N N . PRO A 1 90 ? -15.231 28.100 54.660 1.00 63.22 90 PRO A N 1
ATOM 676 C CA . PRO A 1 90 ? -15.106 29.276 55.514 1.00 63.22 90 PRO A CA 1
ATOM 677 C C . PRO A 1 90 ? -13.705 29.472 56.125 1.00 63.22 90 PRO A C 1
ATOM 679 O O . PRO A 1 90 ? -12.962 28.535 56.387 1.00 63.22 90 PRO A O 1
ATOM 682 N N . SER A 1 91 ? -13.385 30.758 56.279 1.00 64.06 91 SER A N 1
ATOM 683 C CA . SER A 1 91 ? -12.630 31.411 57.358 1.00 64.06 91 SER A CA 1
ATOM 684 C C . SER A 1 91 ? -11.712 30.582 58.267 1.00 64.06 91 SER A C 1
ATOM 686 O O . SER A 1 91 ? -12.170 29.702 58.985 1.00 64.06 91 SER A O 1
ATOM 688 N N . ALA A 1 92 ? -10.461 31.052 58.326 1.00 58.22 92 ALA A N 1
ATOM 689 C CA . ALA A 1 92 ? -9.707 31.383 59.538 1.00 58.22 92 ALA A CA 1
ATOM 690 C C . ALA A 1 92 ? -9.810 30.427 60.732 1.00 58.22 92 ALA A C 1
ATOM 692 O O . ALA A 1 92 ? -10.844 30.416 61.391 1.00 58.22 92 ALA A O 1
ATOM 693 N N . GLN A 1 93 ? -8.681 29.806 61.092 1.00 58.28 93 GLN A N 1
ATOM 694 C CA . GLN A 1 93 ? -8.036 29.986 62.403 1.00 58.28 93 GLN A CA 1
ATOM 695 C C . GLN A 1 93 ? -6.518 29.949 62.217 1.00 58.28 93 GLN A C 1
ATOM 697 O O . GLN A 1 93 ? -6.056 29.084 61.439 1.00 58.28 93 GLN A O 1
#

pLDDT: mean 79.9, std 14.98, range [50.5, 95.94]